Protein AF-A0A838P9Y1-F1 (afdb_monomer_lite)

Structure (mmCIF, N/CA/C/O backbone):
data_AF-A0A838P9Y1-F1
#
_entry.id   AF-A0A838P9Y1-F1
#
loop_
_atom_site.group_PDB
_atom_site.id
_atom_site.type_symbol
_atom_site.label_atom_id
_atom_site.label_alt_id
_atom_site.label_comp_id
_atom_site.label_asym_id
_atom_site.label_entity_id
_atom_site.label_seq_id
_atom_site.pdbx_PDB_ins_code
_atom_site.Cartn_x
_atom_site.Cartn_y
_atom_site.Cartn_z
_atom_site.occupancy
_atom_site.B_iso_or_equiv
_atom_site.auth_seq_id
_atom_site.auth_comp_id
_atom_site.auth_asym_id
_atom_site.auth_atom_id
_atom_site.pdbx_PDB_model_num
ATOM 1 N N . MET A 1 1 ? 2.056 11.122 -25.180 1.00 38.72 1 MET A N 1
ATOM 2 C CA . MET A 1 1 ? 2.405 10.322 -23.987 1.00 38.72 1 MET A CA 1
ATOM 3 C C . MET A 1 1 ? 2.615 8.886 -24.440 1.00 38.72 1 MET A C 1
ATOM 5 O O . MET A 1 1 ? 1.727 8.361 -25.098 1.00 38.72 1 MET A O 1
ATOM 9 N N . LYS A 1 2 ? 3.783 8.276 -24.198 1.00 43.09 2 LYS A N 1
ATOM 10 C CA . LYS A 1 2 ? 3.970 6.844 -24.484 1.00 43.09 2 LYS A CA 1
ATOM 11 C C . LYS A 1 2 ? 3.133 6.066 -23.470 1.00 43.09 2 LYS A C 1
ATOM 13 O O . LYS A 1 2 ? 3.370 6.185 -22.274 1.00 43.09 2 LYS A O 1
ATOM 18 N N . GLN A 1 3 ? 2.124 5.351 -23.952 1.00 55.66 3 GLN A N 1
ATOM 19 C CA . GLN A 1 3 ? 1.289 4.477 -23.137 1.00 55.66 3 GLN A CA 1
ATOM 20 C C . GLN A 1 3 ? 2.201 3.427 -22.485 1.00 55.66 3 GLN A C 1
ATOM 22 O O . GLN A 1 3 ? 3.048 2.848 -23.168 1.00 55.66 3 GLN A O 1
ATOM 27 N N . GLY A 1 4 ? 2.092 3.251 -21.165 1.00 62.94 4 GLY A N 1
ATOM 28 C CA . GLY A 1 4 ? 2.848 2.223 -20.451 1.00 62.94 4 GLY A CA 1
ATOM 29 C C . GLY A 1 4 ? 2.547 0.850 -21.047 1.00 62.94 4 GLY A C 1
ATOM 30 O O . GLY A 1 4 ? 1.400 0.566 -21.395 1.00 62.94 4 GLY A O 1
ATOM 31 N N . ASP A 1 5 ? 3.577 0.023 -21.208 1.00 77.56 5 ASP A N 1
ATOM 32 C CA . ASP A 1 5 ? 3.426 -1.291 -21.821 1.00 77.56 5 ASP A CA 1
ATOM 33 C C . ASP A 1 5 ? 2.631 -2.214 -20.889 1.00 77.56 5 ASP A C 1
ATOM 35 O O . ASP A 1 5 ? 3.132 -2.678 -19.864 1.00 77.56 5 ASP A O 1
ATOM 39 N N . ARG A 1 6 ? 1.365 -2.460 -21.232 1.00 83.12 6 ARG A N 1
ATOM 40 C CA . ARG A 1 6 ? 0.476 -3.337 -20.462 1.00 83.12 6 ARG A CA 1
ATOM 41 C C . ARG A 1 6 ? 1.026 -4.762 -20.382 1.00 83.12 6 ARG A C 1
ATOM 43 O O . ARG A 1 6 ? 0.868 -5.409 -19.351 1.00 83.12 6 ARG A O 1
ATOM 50 N N . LEU A 1 7 ? 1.757 -5.197 -21.412 1.00 87.94 7 LEU A N 1
ATOM 51 C CA . LEU A 1 7 ? 2.397 -6.509 -21.437 1.00 87.94 7 LEU A CA 1
ATOM 52 C C . LEU A 1 7 ? 3.429 -6.649 -20.317 1.00 87.94 7 LEU A C 1
ATOM 54 O O . LEU A 1 7 ? 3.532 -7.716 -19.722 1.00 87.94 7 LEU A O 1
ATOM 58 N N . PHE A 1 8 ? 4.156 -5.579 -19.981 1.00 88.69 8 PHE A N 1
ATOM 59 C CA . PHE A 1 8 ? 5.120 -5.603 -18.881 1.00 88.69 8 PHE A CA 1
ATOM 60 C C . PHE A 1 8 ? 4.435 -5.838 -17.529 1.00 88.69 8 PHE A C 1
ATOM 62 O O . PHE A 1 8 ? 4.928 -6.624 -16.718 1.00 88.69 8 PHE A O 1
ATOM 69 N N . VAL A 1 9 ? 3.299 -5.178 -17.281 1.00 90.94 9 VAL A N 1
ATOM 70 C CA . VAL A 1 9 ? 2.537 -5.339 -16.031 1.00 90.94 9 VAL A CA 1
ATOM 71 C C . VAL A 1 9 ? 2.006 -6.763 -15.917 1.00 90.94 9 VAL A C 1
ATOM 73 O O . VAL A 1 9 ? 2.200 -7.400 -14.883 1.00 90.94 9 VAL A O 1
ATOM 76 N N . ASP A 1 10 ? 1.408 -7.285 -16.986 1.00 92.50 10 ASP A N 1
ATOM 77 C CA . ASP A 1 10 ? 0.846 -8.637 -16.997 1.00 92.50 10 ASP A CA 1
ATOM 78 C C . ASP A 1 10 ? 1.947 -9.698 -16.814 1.00 92.50 10 ASP A C 1
ATOM 80 O O . ASP A 1 10 ? 1.847 -10.555 -15.938 1.00 92.50 10 ASP A O 1
ATOM 84 N N . GLN A 1 11 ? 3.077 -9.569 -17.521 1.00 92.38 11 GLN A N 1
ATOM 85 C CA . GLN A 1 11 ? 4.238 -10.451 -17.337 1.00 92.38 11 GLN A CA 1
ATOM 86 C C . GLN A 1 11 ? 4.814 -10.388 -15.917 1.00 92.38 11 GLN A C 1
ATOM 88 O O . GLN A 1 11 ? 5.255 -11.403 -15.374 1.00 92.38 11 GLN A O 1
ATOM 93 N N . THR A 1 12 ? 4.834 -9.200 -15.308 1.00 92.75 12 THR A N 1
ATOM 94 C CA . THR A 1 12 ? 5.297 -9.015 -13.927 1.00 92.75 12 THR A CA 1
ATOM 95 C C . THR A 1 12 ? 4.354 -9.703 -12.946 1.00 92.75 12 THR A C 1
ATOM 97 O O . THR A 1 12 ? 4.819 -10.392 -12.035 1.00 92.75 12 THR A O 1
ATOM 100 N N . ARG A 1 13 ? 3.038 -9.563 -13.151 1.00 93.50 13 ARG A N 1
ATOM 101 C CA . ARG A 1 13 ? 2.013 -10.235 -12.345 1.00 93.50 13 ARG A CA 1
ATOM 102 C C . ARG A 1 13 ? 2.141 -11.749 -12.422 1.00 93.50 13 ARG A C 1
ATOM 104 O O . ARG A 1 13 ? 2.127 -12.407 -11.384 1.00 93.50 13 ARG A O 1
ATOM 111 N N . ASP A 1 14 ? 2.343 -12.288 -13.619 1.00 94.94 14 ASP A N 1
ATOM 112 C CA . ASP A 1 14 ? 2.527 -13.724 -13.820 1.00 94.94 14 ASP A CA 1
ATOM 113 C C . ASP A 1 14 ? 3.810 -14.227 -13.152 1.00 94.94 14 ASP A C 1
ATOM 115 O O . ASP A 1 14 ? 3.785 -15.207 -12.403 1.00 94.94 14 ASP A O 1
ATOM 119 N N . ARG A 1 15 ? 4.929 -13.518 -13.355 1.00 93.44 15 ARG A N 1
ATOM 120 C CA . ARG A 1 15 ? 6.234 -13.860 -12.768 1.00 93.44 15 ARG A CA 1
ATOM 121 C C . ARG A 1 15 ? 6.198 -13.879 -11.241 1.00 93.44 15 ARG A C 1
ATOM 123 O O . ARG A 1 15 ? 6.821 -14.744 -10.631 1.00 93.44 15 ARG A O 1
ATOM 130 N N . HIS A 1 16 ? 5.488 -12.935 -10.628 1.00 94.19 16 HIS A N 1
ATOM 131 C CA . HIS A 1 16 ? 5.485 -12.729 -9.177 1.00 94.19 16 HIS A CA 1
ATOM 132 C C . HIS A 1 16 ? 4.164 -13.107 -8.507 1.00 94.19 16 HIS A C 1
ATOM 134 O O . HIS A 1 16 ? 3.902 -12.682 -7.383 1.00 94.19 16 HIS A O 1
ATOM 140 N N . ARG A 1 17 ? 3.335 -13.938 -9.147 1.00 94.19 17 ARG A N 1
ATOM 141 C CA . ARG A 1 17 ? 1.992 -14.299 -8.661 1.00 94.19 17 ARG A CA 1
ATOM 142 C C . ARG A 1 17 ? 1.968 -14.761 -7.199 1.00 94.19 17 ARG A C 1
ATOM 144 O O . ARG A 1 17 ? 1.086 -14.364 -6.439 1.00 94.19 17 ARG A O 1
ATOM 151 N N . GLY A 1 18 ? 2.950 -15.569 -6.790 1.00 95.19 18 GLY A N 1
ATOM 152 C CA . GLY A 1 18 ? 3.080 -16.031 -5.403 1.00 95.19 18 GLY A CA 1
ATOM 153 C C . GLY A 1 18 ? 3.380 -14.895 -4.420 1.00 95.19 18 GLY A C 1
ATOM 154 O O . GLY A 1 18 ? 2.748 -14.799 -3.369 1.00 95.19 18 GLY A O 1
ATOM 155 N N . VAL A 1 19 ? 4.289 -13.990 -4.793 1.00 94.94 19 VAL A N 1
ATOM 156 C CA . VAL A 1 19 ? 4.644 -12.811 -3.988 1.00 94.94 19 VAL A CA 1
ATOM 157 C C . VAL A 1 19 ? 3.454 -11.859 -3.884 1.00 94.94 19 VAL A C 1
ATOM 159 O O . VAL A 1 19 ? 3.133 -11.418 -2.785 1.00 94.94 19 VAL A O 1
ATOM 162 N N . ILE A 1 20 ? 2.745 -11.614 -4.989 1.00 95.62 20 ILE A N 1
ATOM 163 C CA . ILE A 1 20 ? 1.524 -10.795 -5.014 1.00 95.62 20 ILE A CA 1
ATOM 164 C C . ILE A 1 20 ? 0.482 -11.359 -4.053 1.00 95.62 20 ILE A C 1
ATOM 166 O O . ILE A 1 20 ? -0.068 -10.617 -3.244 1.00 95.62 20 ILE A O 1
ATOM 170 N N . SER A 1 21 ? 0.239 -12.671 -4.092 1.00 94.31 21 SER A N 1
ATOM 171 C CA . SER A 1 21 ? -0.707 -13.313 -3.175 1.00 94.31 21 SER A CA 1
ATOM 172 C C . SER A 1 21 ? -0.316 -13.103 -1.710 1.00 94.31 21 SER A C 1
ATOM 174 O O . SER A 1 21 ? -1.172 -12.782 -0.887 1.00 94.31 21 SER A O 1
ATOM 176 N N . SER A 1 22 ? 0.971 -13.258 -1.383 1.00 95.00 22 SER A N 1
ATOM 177 C CA . SER A 1 22 ? 1.478 -13.063 -0.021 1.00 95.00 22 SER A CA 1
ATOM 178 C C . SER A 1 22 ? 1.348 -11.609 0.436 1.00 95.00 22 SER A C 1
ATOM 180 O O . SER A 1 22 ? 0.865 -11.353 1.537 1.00 95.00 22 SER A O 1
ATOM 182 N N . ILE A 1 23 ? 1.748 -10.654 -0.407 1.00 94.56 23 ILE A N 1
ATOM 183 C CA . ILE A 1 23 ? 1.697 -9.224 -0.088 1.00 94.56 23 ILE A CA 1
ATOM 184 C C . ILE A 1 23 ? 0.246 -8.767 0.085 1.00 94.56 23 ILE A C 1
ATOM 186 O O . ILE A 1 23 ? -0.061 -8.111 1.076 1.00 94.56 23 ILE A O 1
ATOM 190 N N . ARG A 1 24 ? -0.668 -9.158 -0.815 1.00 93.81 24 ARG A N 1
ATOM 191 C CA . ARG A 1 24 ? -2.101 -8.835 -0.689 1.00 93.81 24 ARG A CA 1
ATOM 192 C C . ARG A 1 24 ? -2.669 -9.330 0.635 1.00 93.81 24 ARG A C 1
ATOM 194 O O . ARG A 1 24 ? -3.353 -8.570 1.312 1.00 93.81 24 ARG A O 1
ATOM 201 N N . HIS A 1 25 ? -2.351 -10.564 1.024 1.00 91.81 25 HIS A N 1
ATOM 202 C CA . HIS A 1 25 ? -2.794 -11.116 2.301 1.00 91.81 25 HIS A CA 1
ATOM 203 C C . HIS A 1 25 ? -2.249 -10.316 3.493 1.00 91.81 25 HIS A C 1
ATOM 205 O O . HIS A 1 25 ? -3.015 -9.903 4.358 1.00 91.81 25 HIS A O 1
ATOM 211 N N . GLN A 1 26 ? -0.943 -10.032 3.516 1.00 91.75 26 GLN A N 1
ATOM 212 C CA . GLN A 1 26 ? -0.318 -9.247 4.588 1.00 91.75 26 GLN A CA 1
ATOM 213 C C . GLN A 1 26 ? -0.915 -7.842 4.708 1.00 91.75 26 GLN A C 1
ATOM 215 O O . GLN A 1 26 ? -1.175 -7.369 5.810 1.00 91.75 26 GLN A O 1
ATOM 220 N N . PHE A 1 27 ? -1.172 -7.186 3.580 1.00 90.12 27 PHE A N 1
ATOM 221 C CA . PHE A 1 27 ? -1.770 -5.857 3.548 1.00 90.12 27 PHE A CA 1
ATOM 222 C C . PHE A 1 27 ? -3.239 -5.869 3.982 1.00 90.12 27 PHE A C 1
ATOM 224 O O . PHE A 1 27 ? -3.672 -4.972 4.700 1.00 90.12 27 PHE A O 1
ATOM 231 N N . GLN A 1 28 ? -3.998 -6.910 3.641 1.00 86.88 28 GLN A N 1
ATOM 232 C CA . GLN A 1 28 ? -5.368 -7.076 4.131 1.00 8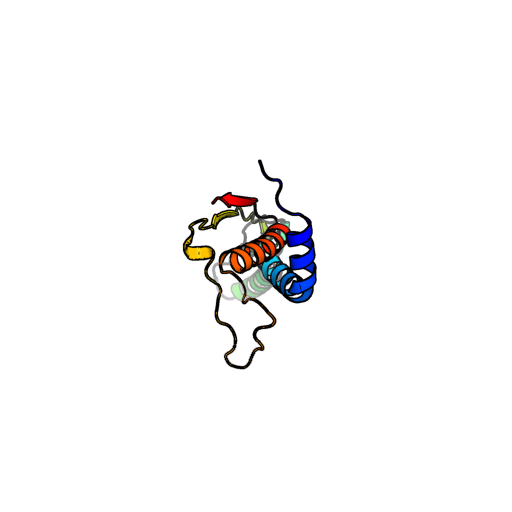6.88 28 GLN A CA 1
ATOM 233 C C . GLN A 1 28 ? -5.440 -7.193 5.657 1.00 86.88 28 GLN A C 1
ATOM 235 O O . GLN A 1 28 ? -6.395 -6.694 6.241 1.00 86.88 28 GLN A O 1
ATOM 240 N N . LEU A 1 29 ? -4.425 -7.765 6.314 1.00 85.75 29 LEU A N 1
ATOM 241 C CA . LEU A 1 29 ? -4.348 -7.792 7.782 1.00 85.75 29 LEU A CA 1
ATOM 242 C C . LEU A 1 29 ? -4.142 -6.397 8.400 1.00 85.75 29 LEU A C 1
ATOM 244 O O . LEU A 1 29 ? -4.450 -6.197 9.571 1.00 85.75 29 LEU A O 1
ATOM 248 N N . LEU A 1 30 ? -3.637 -5.425 7.630 1.00 81.19 30 LEU A N 1
ATOM 249 C CA . LEU A 1 30 ? -3.521 -4.025 8.057 1.00 81.19 30 LEU A CA 1
ATOM 250 C C . LEU A 1 30 ? -4.833 -3.250 7.900 1.00 81.19 30 LEU A C 1
ATOM 252 O O . LEU A 1 30 ? -4.945 -2.136 8.420 1.00 81.19 30 LEU A O 1
ATOM 256 N N . LYS A 1 31 ? -5.814 -3.801 7.175 1.00 74.50 31 LYS A N 1
ATOM 257 C CA . LYS A 1 31 ? -7.132 -3.189 7.044 1.00 74.50 31 LYS A CA 1
ATOM 258 C C . LYS A 1 31 ? -7.841 -3.322 8.399 1.00 74.50 31 LYS A C 1
ATOM 260 O O . LYS A 1 31 ? -8.092 -4.445 8.829 1.00 74.50 31 LYS A O 1
ATOM 265 N N . PRO A 1 32 ? -8.136 -2.214 9.103 1.00 65.56 32 PRO A N 1
ATOM 266 C CA . PRO A 1 32 ? -8.841 -2.303 10.374 1.00 65.56 32 PRO A CA 1
ATOM 267 C C . PRO A 1 32 ? -10.240 -2.880 10.158 1.00 65.56 32 PRO A C 1
ATOM 269 O O . PRO A 1 32 ? -10.869 -2.622 9.127 1.00 65.56 32 PRO A O 1
ATOM 272 N N . ASP A 1 33 ? -10.737 -3.612 11.155 1.00 63.00 33 ASP A N 1
ATOM 273 C CA . ASP A 1 33 ? -12.148 -3.977 11.206 1.00 63.00 33 ASP A CA 1
ATOM 274 C C . ASP A 1 33 ? -12.998 -2.706 11.140 1.00 63.00 33 ASP A C 1
ATOM 276 O O . ASP A 1 33 ? -12.764 -1.741 11.876 1.00 63.00 33 ASP A O 1
ATOM 280 N N . GLU A 1 34 ? -14.015 -2.710 10.274 1.00 63.28 34 GLU A N 1
ATOM 281 C CA . GLU A 1 34 ? -14.908 -1.559 10.104 1.00 63.28 34 GLU A CA 1
ATOM 282 C C . GLU A 1 34 ? -15.628 -1.174 11.403 1.00 63.28 34 GLU A C 1
ATOM 284 O O . GLU A 1 34 ? -16.139 -0.060 11.503 1.00 63.28 34 GLU A O 1
ATOM 289 N N . LEU A 1 35 ? -15.670 -2.076 12.389 1.00 67.62 35 LEU A N 1
ATOM 290 C CA . LEU A 1 35 ? -16.295 -1.897 13.693 1.00 67.62 35 LEU A CA 1
ATOM 291 C C . LEU A 1 35 ? -15.342 -2.396 14.785 1.00 67.62 35 LEU A C 1
ATOM 293 O O . LEU A 1 35 ? -15.259 -3.589 15.061 1.00 67.62 35 LEU A O 1
ATOM 297 N N . THR A 1 36 ? -14.642 -1.479 15.447 1.00 74.81 36 THR A N 1
ATOM 298 C CA . THR A 1 36 ? -13.908 -1.806 16.673 1.00 74.81 36 THR A CA 1
ATOM 299 C C . THR A 1 36 ? -14.887 -1.812 17.843 1.00 74.81 36 THR A C 1
ATOM 301 O O . THR A 1 36 ? -15.597 -0.829 18.060 1.00 74.81 36 THR A O 1
ATOM 304 N N . ARG A 1 37 ? -14.935 -2.905 18.609 1.00 82.06 37 ARG A N 1
ATOM 305 C CA . ARG A 1 37 ? -15.691 -2.955 19.866 1.00 82.06 37 ARG A CA 1
ATOM 306 C C . ARG A 1 37 ? -14.876 -2.273 20.960 1.00 82.06 37 ARG A C 1
ATOM 308 O O . ARG A 1 37 ? -13.735 -2.656 21.200 1.00 82.06 37 ARG A O 1
ATOM 315 N N . VAL A 1 38 ? -15.456 -1.270 21.604 1.00 84.94 38 VAL A N 1
ATOM 316 C CA . VAL A 1 38 ? -14.886 -0.608 22.779 1.00 84.94 38 VAL A CA 1
ATOM 317 C C . VAL A 1 38 ? -15.733 -0.986 23.984 1.00 84.94 38 VAL A C 1
ATOM 319 O O . VAL A 1 38 ? -16.951 -0.824 23.957 1.00 84.94 38 VAL A O 1
ATOM 322 N N . ALA A 1 39 ? -15.070 -1.555 24.988 1.00 85.12 39 ALA A N 1
ATOM 323 C CA . ALA A 1 39 ? -15.651 -2.060 26.227 1.00 85.12 39 ALA A CA 1
ATOM 324 C C . ALA A 1 39 ? -15.623 -1.004 27.340 1.00 85.12 39 ALA A C 1
ATOM 326 O O . ALA A 1 39 ? -14.890 -0.020 27.239 1.00 85.12 39 ALA A O 1
ATOM 327 N N . ASN A 1 40 ? -16.348 -1.258 28.432 1.00 83.12 40 ASN A N 1
ATOM 328 C CA . ASN A 1 40 ? -16.439 -0.364 29.590 1.00 83.12 40 ASN A CA 1
ATOM 329 C C . ASN A 1 40 ? -16.956 1.041 29.242 1.00 83.12 40 ASN A C 1
ATOM 331 O O . ASN A 1 40 ? -16.425 2.049 29.718 1.00 83.12 40 ASN A O 1
ATOM 335 N N . GLU A 1 41 ? -18.023 1.115 28.456 1.00 88.00 41 GLU A N 1
ATOM 336 C CA . GLU A 1 41 ? -18.735 2.360 28.184 1.00 88.00 41 GLU A CA 1
ATOM 337 C C . GLU A 1 41 ? -19.965 2.503 29.096 1.00 88.00 41 GLU A C 1
ATOM 339 O O . GLU A 1 41 ? -20.586 1.519 29.503 1.00 88.00 41 GLU A O 1
ATOM 344 N N . LEU A 1 42 ? -20.318 3.746 29.446 1.00 84.44 42 LEU A N 1
ATOM 345 C CA . LEU A 1 42 ? -21.516 4.062 30.252 1.00 84.44 42 LEU A CA 1
ATOM 346 C C . LEU A 1 42 ? -22.827 3.824 29.494 1.00 84.44 42 LEU A C 1
ATOM 348 O O . LEU A 1 42 ? -23.887 3.686 30.092 1.00 84.44 42 LEU A O 1
ATOM 352 N N . ASP A 1 43 ? -22.742 3.815 28.175 1.00 83.31 43 ASP A N 1
ATOM 353 C CA . ASP A 1 43 ? -23.848 3.686 27.244 1.00 83.31 43 ASP A CA 1
ATOM 354 C C . ASP A 1 43 ? -23.331 2.899 26.037 1.00 83.31 43 ASP A C 1
ATOM 356 O O . ASP A 1 43 ? -22.140 2.947 25.729 1.00 83.31 43 ASP A O 1
ATOM 360 N N . GLY A 1 44 ? -24.187 2.161 25.346 1.00 86.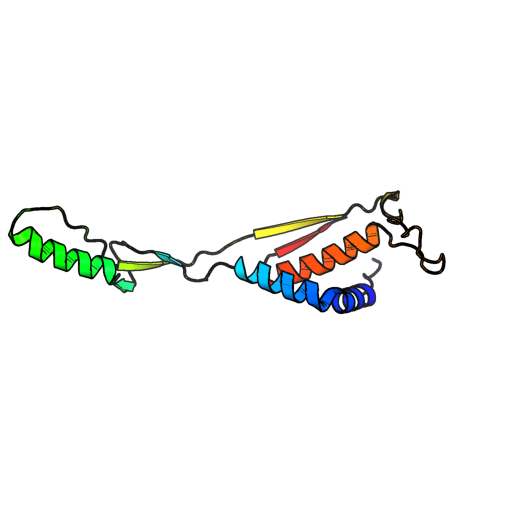50 44 GLY A N 1
ATOM 361 C CA . GLY A 1 44 ? -23.789 1.365 24.195 1.00 86.50 44 GLY A CA 1
ATOM 362 C C . GLY A 1 44 ? -24.882 0.429 23.711 1.00 86.50 44 GLY A C 1
ATOM 363 O O . GLY A 1 44 ? -25.922 0.263 24.339 1.00 86.50 44 GLY A O 1
ATOM 364 N N . GLU A 1 45 ? -24.646 -0.160 22.544 1.00 86.19 45 GLU A N 1
ATOM 365 C CA . GLU A 1 45 ? -25.636 -0.986 21.844 1.00 86.19 45 GLU A CA 1
ATOM 366 C C . GLU A 1 45 ? -25.747 -2.396 22.438 1.00 86.19 45 GLU A C 1
ATOM 368 O O . GLU A 1 45 ? -26.789 -3.038 22.329 1.00 86.19 45 GLU A O 1
ATOM 373 N N . GLU A 1 46 ? -24.660 -2.894 23.032 1.00 88.31 46 GLU A N 1
ATOM 374 C CA . GLU A 1 46 ? -24.562 -4.228 23.626 1.00 88.31 46 GLU A CA 1
ATOM 375 C C . GLU A 1 46 ? -24.030 -4.130 25.059 1.00 88.31 46 GLU A C 1
ATOM 377 O O . GLU A 1 46 ? -23.291 -3.208 25.394 1.00 88.31 46 GLU A O 1
ATOM 382 N N . TYR A 1 47 ? -24.375 -5.103 25.901 1.00 87.25 47 TYR A N 1
ATOM 383 C CA . TYR A 1 47 ? -23.807 -5.239 27.242 1.00 87.25 47 TYR A CA 1
ATOM 384 C C . TYR A 1 47 ? -22.463 -5.965 27.194 1.00 87.25 47 TYR A C 1
ATOM 386 O O . TYR A 1 47 ? -22.366 -7.041 26.601 1.00 87.25 47 TYR A O 1
ATOM 394 N N . ASP A 1 48 ? -21.451 -5.424 27.871 1.00 89.00 48 ASP A N 1
ATOM 395 C CA . ASP A 1 48 ? -20.225 -6.159 28.172 1.00 89.00 48 ASP A CA 1
ATOM 396 C C . ASP A 1 48 ? -20.523 -7.178 29.276 1.00 89.00 48 ASP A C 1
ATOM 398 O O . ASP A 1 48 ? -20.676 -6.830 30.447 1.00 89.00 48 ASP A O 1
ATOM 402 N N . LEU A 1 49 ? -20.623 -8.453 28.902 1.00 87.94 49 LEU A N 1
ATOM 403 C CA . LEU A 1 49 ? -20.932 -9.525 29.845 1.00 87.94 49 LEU A CA 1
ATOM 404 C C . LEU A 1 49 ? -19.915 -9.615 30.986 1.00 87.94 49 LEU A C 1
ATOM 406 O O . LEU A 1 49 ? -20.321 -9.933 32.099 1.00 87.94 49 LEU A O 1
ATOM 410 N N . ASN A 1 50 ? -18.634 -9.314 30.747 1.00 87.88 50 ASN A N 1
ATOM 411 C CA . ASN A 1 50 ? -17.631 -9.344 31.811 1.00 87.88 50 ASN A CA 1
ATOM 412 C C . ASN A 1 50 ? -17.906 -8.227 32.821 1.00 87.88 50 ASN A C 1
ATOM 414 O O . ASN A 1 50 ? -18.044 -8.501 34.009 1.00 87.88 50 ASN A O 1
ATOM 418 N N . ALA A 1 51 ? -18.113 -6.996 32.337 1.00 86.81 51 ALA A N 1
ATOM 419 C CA . ALA A 1 51 ? -18.431 -5.858 33.199 1.00 86.81 51 ALA A CA 1
ATOM 420 C C . ALA A 1 51 ? -19.753 -6.060 33.964 1.00 86.81 51 ALA A C 1
ATOM 422 O O . ALA A 1 51 ? -19.861 -5.699 35.134 1.00 86.81 51 ALA A O 1
ATOM 423 N N . VAL A 1 52 ? -20.762 -6.674 33.332 1.00 88.25 52 VAL A N 1
ATOM 424 C CA . VAL A 1 52 ? -22.038 -7.012 33.986 1.00 88.25 52 VAL A CA 1
ATOM 425 C C . VAL A 1 52 ? -21.855 -8.078 35.065 1.00 88.25 52 VAL A C 1
ATOM 427 O O . VAL A 1 52 ? -22.440 -7.958 36.143 1.00 88.25 52 VAL A O 1
ATOM 430 N N . VAL A 1 53 ? -21.074 -9.126 34.795 1.00 88.38 53 VAL A N 1
ATOM 431 C CA . VAL A 1 53 ? -20.781 -10.174 35.781 1.00 88.38 53 VAL A CA 1
ATOM 432 C C . VAL A 1 53 ? -20.059 -9.574 36.983 1.00 88.38 53 VAL A C 1
ATOM 434 O O . VAL A 1 53 ? -20.518 -9.781 38.108 1.00 88.38 53 VAL A O 1
ATOM 437 N N . ASP A 1 54 ? -19.015 -8.780 36.747 1.00 86.25 54 ASP A N 1
ATOM 438 C CA . ASP A 1 54 ? -18.256 -8.098 37.798 1.00 86.25 54 ASP A CA 1
ATOM 439 C C . ASP A 1 54 ? -19.169 -7.185 38.624 1.00 86.25 54 ASP A C 1
ATOM 441 O O . ASP A 1 54 ? -19.208 -7.290 39.848 1.00 86.25 54 ASP A O 1
ATOM 445 N N . PHE A 1 55 ? -20.030 -6.400 37.971 1.00 85.75 55 PHE A N 1
ATOM 446 C CA . PHE A 1 55 ? -21.019 -5.563 38.651 1.00 85.75 55 PHE A CA 1
ATOM 447 C C . PHE A 1 55 ? -21.981 -6.362 39.543 1.00 85.75 55 PHE A C 1
ATOM 449 O O . PHE A 1 55 ? -22.325 -5.930 40.645 1.00 85.75 55 PHE A O 1
ATOM 456 N N . VAL A 1 56 ? -22.448 -7.535 39.105 1.00 86.25 56 VAL A N 1
ATOM 457 C CA . VAL A 1 56 ? -23.352 -8.378 39.909 1.00 86.25 56 VAL A CA 1
ATOM 458 C C . VAL A 1 56 ? -22.618 -9.033 41.081 1.00 86.25 56 VAL A C 1
ATOM 460 O O . VAL A 1 56 ? -23.194 -9.142 42.172 1.00 86.25 56 VAL A O 1
ATOM 463 N N . LEU A 1 57 ? -21.373 -9.470 40.874 1.00 84.69 57 LEU A N 1
ATOM 464 C CA . LEU A 1 57 ? -20.517 -10.033 41.919 1.00 84.69 57 LEU A CA 1
ATOM 465 C C . LEU A 1 57 ? -20.214 -8.984 42.987 1.00 84.69 57 LEU A C 1
ATOM 467 O O . LEU A 1 57 ? -20.486 -9.221 44.168 1.00 84.69 57 LEU A O 1
ATOM 471 N N . ASP A 1 58 ? -19.772 -7.802 42.572 1.00 81.62 58 ASP A N 1
ATOM 472 C CA . ASP A 1 58 ? -19.450 -6.703 43.468 1.00 81.62 58 ASP A CA 1
ATOM 473 C C . ASP A 1 58 ? -20.693 -6.167 44.170 1.00 81.62 58 ASP A C 1
ATOM 475 O O . ASP A 1 58 ? -20.657 -5.921 45.368 1.00 81.62 58 ASP A O 1
ATOM 479 N N . ARG A 1 59 ? -21.850 -6.082 43.503 1.00 79.56 59 ARG A N 1
ATOM 480 C CA . ARG A 1 59 ? -23.112 -5.707 44.163 1.00 79.56 59 ARG A CA 1
ATOM 481 C C . ARG A 1 59 ? -23.557 -6.730 45.211 1.00 79.56 59 ARG A C 1
ATOM 483 O O . ARG A 1 59 ? -24.170 -6.355 46.215 1.00 79.56 59 ARG A O 1
ATOM 490 N N . ARG A 1 60 ? -23.274 -8.021 45.006 1.00 78.81 60 ARG A N 1
ATOM 491 C CA . ARG A 1 60 ? -23.501 -9.062 46.023 1.00 78.81 60 ARG A CA 1
ATOM 492 C C . ARG A 1 60 ? -22.511 -8.946 47.177 1.00 78.81 60 ARG A C 1
ATOM 494 O O . ARG A 1 60 ? -22.939 -9.073 48.321 1.00 78.81 60 ARG A O 1
ATOM 501 N N . ALA A 1 61 ? -21.238 -8.685 46.894 1.00 74.75 61 ALA A N 1
ATOM 502 C CA . ALA A 1 61 ? -20.197 -8.515 47.904 1.00 74.75 61 ALA A CA 1
ATOM 503 C C . ALA A 1 61 ? -20.369 -7.211 48.708 1.00 74.75 61 ALA A C 1
ATOM 505 O O . ALA A 1 61 ? -20.217 -7.204 49.926 1.00 74.75 61 ALA A O 1
ATOM 506 N N . ALA A 1 62 ? -20.791 -6.123 48.062 1.00 64.56 62 ALA A N 1
ATOM 507 C CA . ALA A 1 62 ? -20.987 -4.801 48.652 1.00 64.56 62 ALA A CA 1
ATOM 508 C C . ALA A 1 62 ? -22.177 -4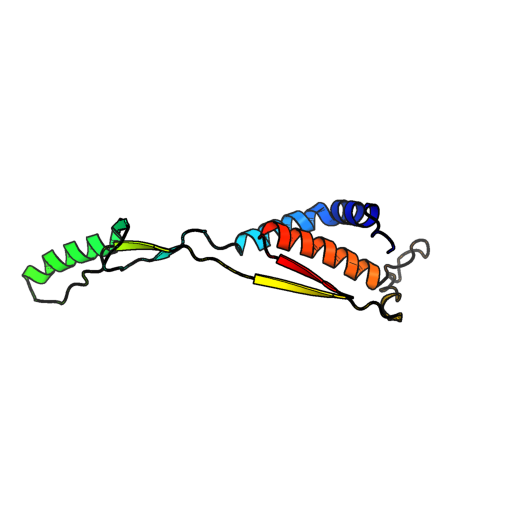.726 49.620 1.00 64.56 62 ALA A C 1
ATOM 510 O O . ALA A 1 62 ? -22.240 -3.801 50.429 1.00 64.56 62 ALA A O 1
ATOM 511 N N . LYS A 1 63 ? -23.066 -5.735 49.646 1.00 55.81 63 LYS A N 1
ATOM 512 C CA . LYS A 1 63 ? -23.976 -5.943 50.791 1.00 55.81 63 LYS A CA 1
ATOM 513 C C . LYS A 1 63 ? -23.225 -6.140 52.124 1.00 55.81 63 LYS A C 1
ATOM 515 O O . LYS A 1 63 ? -23.865 -6.068 53.167 1.00 55.81 63 LYS A O 1
ATOM 520 N N . VAL A 1 64 ? -21.907 -6.370 52.095 1.00 54.97 64 VAL A N 1
ATOM 521 C CA . VAL A 1 64 ? -21.029 -6.569 53.262 1.00 54.97 64 VAL A CA 1
ATOM 522 C C . VAL A 1 64 ? -20.040 -5.401 53.477 1.00 54.97 64 VAL A C 1
ATOM 524 O O . VAL A 1 64 ? -19.509 -5.253 54.572 1.00 54.97 64 VAL A O 1
ATOM 527 N N . GLY A 1 65 ? -19.831 -4.508 52.502 1.00 50.53 65 GLY A N 1
ATOM 528 C CA . GLY A 1 65 ? -18.932 -3.353 52.649 1.00 50.53 65 GLY A CA 1
ATOM 529 C C . GLY A 1 65 ? -18.938 -2.442 51.420 1.00 50.53 65 GLY A C 1
ATOM 530 O O . GLY A 1 65 ? -18.696 -2.898 50.307 1.00 50.53 65 GLY A O 1
ATOM 531 N N . GLY A 1 66 ? -19.256 -1.160 51.612 1.00 51.75 66 GLY A N 1
ATOM 532 C CA . GLY A 1 66 ? -19.513 -0.198 50.535 1.00 51.75 66 GLY A CA 1
ATOM 533 C C . GLY A 1 66 ? -18.284 0.148 49.689 1.00 51.75 66 GLY A C 1
ATOM 534 O O . GLY A 1 66 ? -17.467 0.974 50.088 1.00 51.75 66 GLY A O 1
ATOM 535 N N . GLY A 1 67 ? -18.192 -0.443 48.496 1.00 57.81 67 GLY A N 1
ATOM 536 C CA . GLY A 1 67 ? -17.247 -0.068 47.439 1.00 57.81 67 GLY A CA 1
ATOM 537 C C . GLY A 1 67 ? -17.946 0.622 46.261 1.00 57.81 67 GLY A C 1
ATOM 538 O O . GLY A 1 67 ? -19.085 0.282 45.934 1.00 57.81 67 GLY A O 1
ATOM 539 N N . HIS A 1 68 ? -17.264 1.584 45.627 1.00 58.16 68 HIS A N 1
ATOM 540 C CA . HIS A 1 68 ? -17.738 2.259 44.412 1.00 58.16 68 HIS A CA 1
ATOM 541 C C . HIS A 1 68 ? -17.805 1.276 43.240 1.00 58.16 68 HIS A C 1
ATOM 543 O O . HIS A 1 68 ? -16.816 0.623 42.920 1.00 58.16 68 HIS A O 1
ATOM 549 N N . GLN A 1 69 ? -18.971 1.208 42.603 1.00 67.06 69 GLN A N 1
ATOM 550 C CA . GLN A 1 69 ? -19.256 0.329 41.474 1.00 67.06 69 GLN A CA 1
ATOM 551 C C . GLN A 1 69 ? -19.103 1.111 40.172 1.00 67.06 69 GLN A C 1
ATOM 553 O O . GLN A 1 69 ? -19.616 2.224 40.056 1.00 67.06 69 GLN A O 1
ATOM 558 N N . SER A 1 70 ? -18.410 0.542 39.189 1.00 71.62 70 SER A N 1
ATOM 559 C CA . SER A 1 70 ? -18.387 1.115 37.844 1.00 71.62 70 SER A CA 1
ATOM 560 C C . SER A 1 70 ? -19.700 0.787 37.133 1.00 71.62 70 SER A C 1
ATOM 562 O O . SER A 1 70 ? -20.041 -0.379 36.968 1.00 71.62 70 SER A O 1
ATOM 564 N N . GLU A 1 71 ? -20.429 1.804 36.675 1.00 80.31 71 GLU A N 1
ATOM 565 C CA . GLU A 1 71 ? -21.666 1.638 35.886 1.00 80.31 71 GLU A CA 1
ATOM 566 C C . GLU A 1 71 ? -21.395 1.471 34.379 1.00 80.31 71 GLU A C 1
ATOM 568 O O . GLU A 1 71 ? -22.298 1.524 33.546 1.00 80.31 71 GLU A O 1
ATOM 573 N N . ARG A 1 72 ? -20.130 1.273 34.006 1.00 86.56 72 ARG A N 1
ATOM 574 C CA . ARG A 1 72 ? -19.675 1.127 32.622 1.00 86.56 72 ARG A CA 1
ATOM 575 C C . ARG A 1 72 ? -19.909 -0.291 32.101 1.00 86.56 72 ARG A C 1
ATOM 577 O O . ARG A 1 72 ? -18.968 -1.059 31.940 1.00 86.56 72 ARG A O 1
ATOM 584 N N . LEU A 1 73 ? -21.173 -0.643 31.894 1.00 89.00 73 LEU A N 1
ATOM 585 C CA . LEU A 1 73 ? -21.603 -2.009 31.567 1.00 89.00 73 LEU A CA 1
ATOM 586 C C . LEU A 1 73 ? -21.783 -2.269 30.068 1.00 89.00 73 LEU A C 1
ATOM 588 O O . LEU A 1 73 ? -22.184 -3.367 29.683 1.00 89.00 73 LEU A O 1
ATOM 592 N N . TYR A 1 74 ? -21.545 -1.272 29.221 1.00 90.25 74 TYR A N 1
ATOM 593 C CA . TYR A 1 74 ? -21.883 -1.338 27.806 1.00 90.25 74 TYR A CA 1
ATOM 594 C C . TYR A 1 74 ? -20.645 -1.429 26.912 1.00 90.25 74 TYR A C 1
ATOM 596 O O . TYR A 1 74 ? -19.537 -1.031 27.278 1.00 90.25 74 TYR A O 1
ATOM 604 N N . MET A 1 75 ? -20.860 -1.940 25.702 1.00 91.31 75 MET A N 1
ATOM 605 C CA . MET A 1 75 ? -19.921 -1.904 24.590 1.00 91.31 75 MET A CA 1
ATOM 606 C C . MET A 1 75 ? -20.471 -1.020 23.469 1.00 91.31 75 MET A C 1
ATOM 608 O O . MET A 1 75 ? -21.640 -1.130 23.081 1.00 91.31 75 MET A O 1
ATOM 612 N N . LYS A 1 76 ? -19.605 -0.189 22.882 1.00 89.00 76 LYS A N 1
ATOM 613 C CA . LYS A 1 76 ? -19.894 0.552 21.645 1.00 89.00 76 LYS A C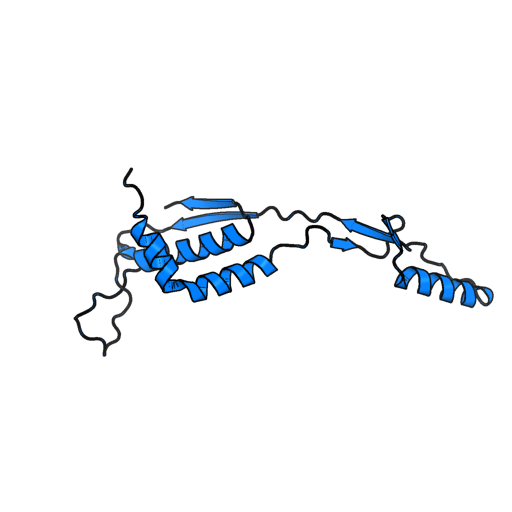A 1
ATOM 614 C C . LYS A 1 76 ? -19.136 -0.045 20.469 1.00 89.00 76 LYS A C 1
ATOM 616 O O . LYS A 1 76 ? -17.968 -0.416 20.584 1.00 89.00 76 LYS A O 1
ATOM 621 N N . ARG A 1 77 ? -19.786 -0.092 19.306 1.00 84.25 77 ARG A N 1
ATOM 622 C CA . ARG A 1 77 ? -19.121 -0.356 18.028 1.00 84.25 77 ARG A CA 1
ATOM 623 C C . ARG A 1 77 ? -18.699 0.971 17.412 1.00 84.25 77 ARG A C 1
ATOM 625 O O . ARG A 1 77 ? -19.529 1.744 16.947 1.00 84.25 77 ARG A O 1
ATOM 632 N N . LEU A 1 78 ? -17.403 1.246 17.405 1.00 78.44 78 LEU A N 1
ATOM 633 C CA . LEU A 1 78 ? -16.841 2.444 16.790 1.00 78.44 78 LEU A CA 1
ATOM 634 C C . LEU A 1 78 ? -16.332 2.120 15.391 1.00 78.44 78 LEU A C 1
ATOM 636 O O . LEU A 1 78 ? -15.496 1.233 15.204 1.00 78.44 78 LEU A O 1
ATOM 640 N N . ARG A 1 79 ? -16.810 2.876 14.398 1.00 72.88 79 ARG A N 1
ATOM 641 C CA . ARG A 1 79 ? -16.268 2.803 13.040 1.00 72.88 79 ARG A CA 1
ATOM 642 C C . ARG A 1 79 ? -14.919 3.499 13.002 1.00 72.88 79 ARG A C 1
ATOM 644 O O . ARG A 1 79 ? -14.853 4.726 12.985 1.00 72.88 79 ARG A O 1
ATOM 651 N N . ARG A 1 80 ? -13.833 2.727 12.998 1.00 70.75 80 ARG A N 1
ATOM 652 C CA . ARG A 1 80 ? -12.480 3.277 12.908 1.00 70.75 80 ARG A CA 1
ATOM 653 C C . ARG A 1 80 ? -12.066 3.335 11.442 1.00 70.75 80 ARG A C 1
ATOM 655 O O . ARG A 1 80 ? -11.630 2.347 10.862 1.00 70.75 80 ARG A O 1
ATOM 662 N N . ARG A 1 81 ? -12.237 4.502 10.823 1.00 68.62 81 ARG A N 1
ATOM 663 C CA . ARG A 1 81 ? -11.851 4.722 9.427 1.00 68.62 81 ARG A CA 1
ATOM 664 C C . ARG A 1 81 ? -10.360 5.053 9.356 1.00 68.62 81 ARG A C 1
ATOM 666 O O . ARG A 1 81 ? -9.914 6.029 9.951 1.00 68.62 81 ARG A O 1
ATOM 673 N N . ARG A 1 82 ? -9.590 4.226 8.648 1.00 74.00 82 ARG A N 1
ATOM 674 C CA . ARG A 1 82 ? -8.201 4.532 8.285 1.00 74.00 82 ARG A CA 1
ATOM 675 C C . ARG A 1 82 ? -8.210 5.328 6.983 1.00 74.00 82 ARG A C 1
ATOM 677 O O . ARG A 1 82 ? -8.799 4.880 6.007 1.00 74.00 82 ARG A O 1
ATOM 684 N N . GLU A 1 83 ? -7.556 6.484 6.981 1.00 78.56 83 GLU A N 1
ATOM 685 C CA . GLU A 1 83 ? -7.388 7.330 5.796 1.00 78.56 83 GLU A CA 1
ATOM 686 C C . GLU A 1 83 ? -5.894 7.490 5.522 1.00 78.56 83 GLU A C 1
ATOM 688 O O . GLU A 1 83 ? -5.197 8.216 6.228 1.00 78.56 83 GLU A O 1
ATOM 693 N N . VAL A 1 84 ? -5.383 6.748 4.539 1.00 84.06 84 VAL A N 1
ATOM 694 C CA . VAL A 1 84 ? -3.969 6.773 4.152 1.00 84.06 84 VAL A CA 1
ATOM 695 C C . VAL A 1 84 ? -3.858 6.996 2.651 1.00 84.06 84 VAL A C 1
ATOM 697 O O . VAL A 1 84 ? -4.619 6.432 1.865 1.00 84.06 84 VAL A O 1
ATOM 700 N N . ALA A 1 85 ? -2.894 7.831 2.271 1.00 90.38 85 ALA A N 1
ATOM 701 C CA . ALA A 1 85 ? -2.512 8.073 0.891 1.00 90.38 85 ALA A CA 1
ATOM 702 C C . ALA A 1 85 ? -1.008 7.834 0.724 1.00 90.38 85 ALA A C 1
ATOM 704 O O . ALA A 1 85 ? -0.216 8.187 1.600 1.00 90.38 85 ALA A O 1
ATOM 705 N N . VAL A 1 86 ? -0.618 7.242 -0.404 1.00 91.69 86 VAL A N 1
ATOM 706 C CA . VAL A 1 86 ? 0.776 6.889 -0.706 1.00 91.69 86 VAL A CA 1
ATOM 707 C C . VAL A 1 86 ? 1.240 7.607 -1.973 1.00 91.69 86 VAL A C 1
ATOM 709 O O . VAL A 1 86 ? 0.520 7.681 -2.964 1.00 91.69 86 VAL A O 1
ATOM 712 N N . SER A 1 87 ? 2.460 8.138 -1.971 1.00 95.19 87 SER A N 1
ATOM 713 C CA . SER A 1 87 ? 3.089 8.696 -3.172 1.00 95.19 87 SER A CA 1
ATOM 714 C C . SER A 1 87 ? 4.413 7.995 -3.431 1.00 95.19 87 SER A C 1
ATOM 716 O O . SER A 1 87 ? 5.295 7.999 -2.573 1.00 95.19 87 SER A O 1
ATOM 718 N N . PHE A 1 88 ? 4.539 7.377 -4.603 1.00 94.62 88 PHE A N 1
ATOM 719 C CA . PHE A 1 88 ? 5.787 6.799 -5.084 1.00 94.62 88 PHE A CA 1
ATOM 720 C C . PHE A 1 88 ? 6.528 7.828 -5.929 1.00 94.62 88 PHE A C 1
ATOM 722 O O . PHE A 1 88 ? 5.952 8.387 -6.860 1.00 94.62 88 PHE A O 1
ATOM 729 N N . LEU A 1 89 ? 7.806 8.048 -5.618 1.00 93.50 89 LEU A N 1
ATOM 730 C CA . LEU A 1 89 ? 8.720 8.844 -6.430 1.00 93.50 89 LEU A CA 1
ATOM 731 C C . LEU A 1 89 ? 9.783 7.914 -7.018 1.00 93.50 89 LEU A C 1
ATOM 733 O O . LEU A 1 89 ? 10.536 7.289 -6.273 1.00 93.50 89 LEU A O 1
ATOM 737 N N . LEU A 1 90 ? 9.808 7.799 -8.342 1.00 90.38 90 LEU A N 1
ATOM 738 C CA . LEU A 1 90 ? 10.745 6.966 -9.084 1.00 90.38 90 LEU A CA 1
ATOM 739 C C . LEU A 1 90 ? 11.871 7.813 -9.672 1.00 90.38 90 LEU A C 1
ATOM 741 O O . LEU A 1 90 ? 11.614 8.857 -10.266 1.00 90.38 90 LEU A O 1
ATOM 745 N N . ASP A 1 91 ? 13.108 7.329 -9.569 1.00 89.25 91 ASP A N 1
ATOM 746 C CA . ASP A 1 91 ? 14.244 7.964 -10.229 1.00 89.25 91 ASP A CA 1
ATOM 747 C C . ASP A 1 91 ? 14.330 7.533 -11.704 1.00 89.25 91 ASP A C 1
ATOM 749 O O . ASP A 1 91 ? 14.579 6.373 -12.035 1.00 89.25 91 ASP A O 1
ATOM 753 N N . GLN A 1 92 ? 14.145 8.487 -12.617 1.00 86.19 92 GLN A N 1
ATOM 754 C CA . GLN A 1 92 ? 14.299 8.273 -14.059 1.00 86.19 92 GLN A CA 1
ATOM 755 C C . GLN A 1 92 ? 15.694 8.658 -14.583 1.00 86.19 92 GLN A C 1
ATOM 757 O O . GLN A 1 92 ? 15.889 8.790 -15.795 1.00 86.19 92 GLN A O 1
ATOM 762 N N . SER A 1 93 ? 16.681 8.841 -13.701 1.00 88.56 93 SER A N 1
ATOM 763 C CA . SER A 1 93 ? 18.043 9.202 -14.093 1.00 88.56 93 SER A CA 1
ATOM 764 C C . SER A 1 93 ? 18.721 8.132 -14.959 1.00 88.56 93 SER A C 1
ATOM 766 O O . SER A 1 93 ? 18.446 6.937 -14.875 1.00 88.56 93 SER A O 1
ATOM 768 N N . SER A 1 94 ? 19.708 8.538 -15.767 1.00 86.44 94 SER A N 1
ATOM 769 C CA . SER A 1 94 ? 20.489 7.599 -16.592 1.00 86.44 94 SER A CA 1
ATOM 770 C C . SER A 1 94 ? 21.217 6.524 -15.770 1.00 86.44 94 SER A C 1
ATOM 772 O O . SER A 1 94 ? 21.620 5.501 -16.327 1.00 86.44 94 SER A O 1
ATOM 774 N N . SER A 1 95 ? 21.411 6.738 -14.465 1.00 82.38 95 SER A N 1
ATOM 775 C CA . SER A 1 95 ? 22.105 5.797 -13.584 1.00 82.38 95 SER A CA 1
ATOM 776 C C . SER A 1 95 ? 21.299 4.513 -13.342 1.00 82.38 95 SER A C 1
ATOM 778 O O . SER A 1 95 ? 21.886 3.440 -13.179 1.00 82.38 95 SER A O 1
ATOM 780 N N . THR A 1 96 ? 19.967 4.578 -13.439 1.00 83.56 96 THR A N 1
ATOM 781 C CA . THR A 1 96 ? 19.066 3.430 -13.244 1.00 83.56 96 THR A CA 1
ATOM 782 C C . THR A 1 96 ? 19.022 2.491 -14.457 1.00 83.56 96 THR A C 1
ATOM 784 O O . THR A 1 96 ? 18.526 1.364 -14.374 1.00 83.56 96 THR A O 1
ATOM 787 N N . ALA A 1 97 ? 19.631 2.886 -15.584 1.00 83.75 97 ALA A N 1
ATOM 788 C CA . ALA A 1 97 ? 19.893 1.989 -16.711 1.00 83.75 97 ALA A CA 1
ATOM 789 C C . ALA A 1 97 ? 21.005 0.964 -16.413 1.00 83.75 97 ALA A C 1
ATOM 791 O O . ALA A 1 97 ? 21.172 -0.003 -17.164 1.00 83.75 97 ALA A O 1
ATOM 792 N N . ARG A 1 98 ? 21.761 1.149 -15.318 1.00 83.38 98 ARG A N 1
ATOM 793 C CA . ARG A 1 98 ? 22.760 0.185 -14.854 1.00 83.38 98 ARG A CA 1
ATOM 794 C C . ARG A 1 98 ? 22.106 -1.169 -14.589 1.00 83.38 98 ARG A C 1
ATOM 796 O O . ARG A 1 98 ? 20.997 -1.275 -14.078 1.00 83.38 98 ARG A O 1
ATOM 803 N N . THR A 1 99 ? 22.838 -2.217 -14.928 1.00 81.75 99 THR A N 1
ATOM 804 C CA . THR A 1 99 ? 22.436 -3.604 -14.716 1.00 81.75 99 THR A CA 1
ATOM 805 C C . THR A 1 99 ? 22.981 -4.125 -13.385 1.00 81.75 99 THR A C 1
ATOM 807 O O . THR A 1 99 ? 24.175 -3.971 -13.115 1.00 81.75 99 THR A O 1
ATOM 810 N N . ILE A 1 100 ? 22.126 -4.727 -12.550 1.00 78.00 100 ILE A N 1
ATOM 811 C CA . ILE A 1 100 ? 22.554 -5.408 -11.319 1.00 78.00 100 ILE A CA 1
ATOM 812 C C . ILE A 1 100 ? 23.226 -6.738 -11.683 1.00 78.00 100 ILE A C 1
ATOM 814 O O . ILE A 1 100 ? 22.870 -7.380 -12.672 1.00 78.00 100 ILE A O 1
ATOM 818 N N . GLY A 1 101 ? 24.243 -7.080 -10.885 1.00 64.12 101 GLY A N 1
ATOM 819 C CA . GLY A 1 101 ? 25.241 -8.123 -11.093 1.00 64.12 101 GLY A CA 1
ATOM 820 C C . GLY A 1 101 ? 24.762 -9.367 -11.834 1.00 64.12 101 GLY A C 1
ATOM 821 O O . GLY A 1 101 ? 23.793 -10.021 -11.456 1.00 64.12 101 GLY A O 1
ATOM 822 N N . ARG A 1 102 ? 25.529 -9.725 -12.866 1.00 60.00 102 ARG A N 1
ATOM 823 C CA . ARG A 1 102 ? 25.573 -11.099 -13.361 1.00 60.00 102 ARG A CA 1
ATOM 824 C C . ARG A 1 102 ? 26.080 -11.981 -12.225 1.00 60.00 102 ARG A C 1
ATOM 826 O O . ARG A 1 102 ? 27.044 -11.613 -11.553 1.00 60.00 102 ARG A O 1
ATOM 833 N N . HIS A 1 103 ? 25.490 -13.154 -12.042 1.00 58.03 103 HIS A N 1
ATOM 834 C CA . HIS A 1 103 ? 26.162 -14.184 -11.261 1.00 58.03 103 HIS A CA 1
ATOM 835 C C . HIS A 1 103 ? 27.480 -14.534 -11.991 1.00 58.03 103 HIS A C 1
ATOM 837 O O . HIS A 1 103 ? 27.420 -14.751 -13.201 1.00 58.03 103 HIS A O 1
ATOM 843 N N . PRO A 1 104 ? 28.659 -14.605 -11.339 1.00 63.53 104 PRO A N 1
ATOM 844 C CA . PRO A 1 104 ? 29.930 -14.897 -12.024 1.00 63.53 104 PRO A CA 1
ATOM 845 C C . PRO A 1 104 ? 29.913 -16.212 -12.820 1.00 63.53 104 PRO A C 1
ATOM 847 O O . PRO A 1 104 ? 30.663 -16.379 -13.773 1.00 63.53 104 PRO A O 1
ATOM 850 N N . LEU A 1 105 ? 29.029 -17.132 -12.421 1.00 66.19 105 LEU A N 1
ATOM 851 C CA . LEU A 1 105 ? 28.807 -18.435 -13.054 1.00 66.19 105 LEU A CA 1
ATOM 852 C C . LEU A 1 105 ? 27.617 -18.462 -14.036 1.00 66.19 105 LEU A C 1
ATOM 854 O O . LEU A 1 105 ? 27.320 -19.517 -14.587 1.00 66.19 105 LEU A O 1
ATOM 858 N N . GLN A 1 106 ? 26.898 -17.350 -14.241 1.00 63.50 106 GLN A N 1
ATOM 859 C CA . GLN A 1 106 ? 25.823 -17.294 -15.237 1.00 63.50 106 GLN A CA 1
ATOM 860 C C . GLN A 1 106 ? 26.413 -17.100 -16.641 1.00 63.50 106 GLN A C 1
ATOM 862 O O . GLN A 1 106 ? 27.191 -16.164 -16.842 1.00 63.50 106 GLN A O 1
ATOM 867 N N . PRO A 1 107 ? 26.020 -17.927 -17.628 1.00 60.72 107 PRO A N 1
ATOM 868 C CA . PRO A 1 107 ? 26.418 -17.738 -19.016 1.00 60.72 107 PRO A CA 1
ATOM 869 C C . PRO A 1 107 ? 26.070 -16.330 -19.519 1.00 60.72 107 PRO A C 1
ATOM 871 O O . PRO A 1 107 ? 25.032 -15.766 -19.170 1.00 60.72 107 PRO A O 1
ATOM 874 N N . TYR A 1 108 ? 26.900 -15.783 -20.411 1.00 59.91 108 TYR A N 1
ATOM 875 C CA . TYR A 1 108 ? 26.704 -14.466 -21.040 1.00 59.91 108 TYR A CA 1
ATOM 876 C C . TYR A 1 108 ? 25.424 -14.349 -21.894 1.00 59.91 108 TYR A C 1
ATOM 878 O O . TYR A 1 108 ? 25.170 -13.290 -22.465 1.00 59.91 108 TYR A O 1
ATOM 886 N N . THR A 1 109 ? 24.618 -15.408 -21.973 1.00 61.62 109 THR A N 1
ATOM 887 C CA . THR A 1 109 ? 23.393 -15.508 -22.773 1.00 61.62 109 THR A CA 1
ATOM 888 C C . THR A 1 109 ? 22.243 -14.666 -22.231 1.00 61.62 109 THR A C 1
ATOM 890 O O . THR A 1 109 ? 21.321 -14.362 -22.984 1.00 61.62 109 THR A O 1
ATOM 893 N N . HIS A 1 110 ? 22.292 -14.251 -20.959 1.00 57.38 110 HIS A N 1
ATOM 894 C CA . HIS A 1 110 ? 21.292 -13.359 -20.379 1.00 57.38 110 HIS A CA 1
ATOM 895 C C . HIS A 1 110 ? 21.913 -12.001 -20.027 1.00 57.38 110 HIS A C 1
ATOM 897 O O . HIS A 1 110 ? 22.836 -11.940 -19.205 1.00 57.38 110 HIS A O 1
ATOM 903 N N . PRO A 1 111 ? 21.437 -10.890 -20.624 1.00 65.00 111 PRO A N 1
ATOM 904 C CA . PRO A 1 111 ? 21.736 -9.578 -20.076 1.00 65.00 111 PRO A CA 1
ATOM 905 C C . PRO A 1 111 ? 21.188 -9.539 -18.644 1.00 65.00 111 PRO A C 1
ATOM 907 O O . PRO A 1 111 ? 20.094 -10.036 -18.376 1.00 65.00 111 PRO A O 1
ATOM 910 N N . GLY A 1 112 ? 21.969 -9.006 -17.703 1.00 72.69 112 GLY A N 1
ATOM 911 C CA . GLY A 1 112 ? 21.465 -8.820 -16.345 1.00 72.69 112 GLY A CA 1
ATOM 912 C C . GLY A 1 112 ? 20.284 -7.841 -16.334 1.00 72.69 112 GLY A C 1
ATOM 913 O O . GLY A 1 112 ? 20.007 -7.152 -17.317 1.00 72.69 112 GLY A O 1
ATOM 914 N N . ARG A 1 113 ? 19.598 -7.749 -15.197 1.00 82.69 113 ARG A N 1
ATOM 915 C CA . ARG A 1 113 ? 18.408 -6.902 -15.058 1.00 82.69 113 ARG A CA 1
ATOM 916 C C . ARG A 1 113 ? 18.778 -5.457 -14.747 1.00 82.69 113 ARG A C 1
ATOM 918 O O . ARG A 1 113 ? 19.630 -5.213 -13.888 1.00 82.69 113 ARG A O 1
ATOM 925 N N . ARG A 1 114 ? 18.131 -4.497 -15.413 1.00 87.06 114 ARG A N 1
ATOM 926 C CA . ARG A 1 114 ? 18.353 -3.069 -15.137 1.00 87.06 114 ARG A CA 1
ATOM 927 C C . ARG A 1 114 ? 17.672 -2.659 -13.838 1.00 87.06 114 ARG A C 1
ATOM 929 O O . ARG A 1 114 ? 16.602 -3.172 -13.519 1.00 87.06 114 ARG A O 1
ATOM 936 N N . ILE A 1 115 ? 18.264 -1.707 -13.120 1.00 88.31 115 ILE A N 1
ATOM 937 C CA . ILE A 1 115 ? 17.700 -1.179 -11.868 1.00 88.31 115 ILE A CA 1
ATOM 938 C C . ILE A 1 115 ? 16.277 -0.661 -12.110 1.00 88.31 115 ILE A C 1
ATOM 940 O O . ILE A 1 115 ? 15.353 -1.107 -11.439 1.00 88.31 115 ILE A O 1
ATOM 944 N N . ILE A 1 116 ? 16.071 0.142 -13.158 1.00 89.38 116 ILE A N 1
ATOM 945 C CA . ILE A 1 116 ? 14.748 0.687 -13.499 1.00 89.38 116 ILE A CA 1
ATOM 946 C C . ILE A 1 116 ? 13.691 -0.389 -13.805 1.00 89.38 116 ILE A C 1
ATOM 948 O O . ILE A 1 116 ? 12.498 -0.168 -13.620 1.00 89.38 116 ILE A O 1
ATOM 952 N N . GLU A 1 117 ? 14.090 -1.567 -14.293 1.00 88.81 117 GLU A N 1
ATOM 953 C CA . GLU A 1 117 ? 13.148 -2.673 -14.517 1.00 88.81 117 GLU A CA 1
ATOM 954 C C . GLU A 1 117 ? 12.718 -3.294 -13.193 1.00 88.81 117 GLU A C 1
ATOM 956 O O . GLU A 1 117 ? 11.547 -3.608 -13.016 1.00 88.81 117 GLU A O 1
ATOM 961 N N . ILE A 1 118 ? 13.653 -3.436 -12.253 1.00 89.38 118 ILE A N 1
ATOM 962 C CA . ILE A 1 118 ? 13.375 -3.950 -10.910 1.00 89.38 118 ILE A CA 1
ATOM 963 C C . ILE A 1 118 ? 12.485 -2.967 -10.142 1.00 89.38 118 ILE A C 1
ATOM 965 O O . ILE A 1 118 ? 11.512 -3.391 -9.526 1.00 89.38 118 ILE A O 1
ATOM 969 N N . GLU A 1 119 ? 12.765 -1.665 -10.224 1.00 91.00 119 GLU A N 1
ATOM 970 C CA . GLU A 1 119 ? 11.939 -0.619 -9.608 1.00 91.00 119 GLU A CA 1
ATOM 971 C C . GLU A 1 119 ? 10.506 -0.638 -10.149 1.00 91.00 119 GLU A C 1
ATOM 973 O O . GLU A 1 119 ? 9.548 -0.612 -9.376 1.00 91.00 119 GLU A O 1
ATOM 978 N N . LYS A 1 120 ? 10.344 -0.763 -11.473 1.00 91.25 120 LYS A N 1
ATOM 979 C CA . LYS A 1 120 ? 9.024 -0.887 -12.106 1.00 91.25 120 LYS A CA 1
ATOM 980 C C . LYS A 1 120 ? 8.279 -2.140 -11.662 1.00 91.25 120 LYS A C 1
ATOM 982 O O . LYS A 1 120 ? 7.083 -2.059 -11.399 1.00 91.25 120 LYS A O 1
ATOM 987 N N . GLU A 1 121 ? 8.956 -3.285 -11.566 1.00 92.50 121 GLU A N 1
ATOM 988 C CA . GLU A 1 121 ? 8.324 -4.507 -11.056 1.00 92.50 121 GLU A CA 1
ATOM 989 C C . GLU A 1 121 ? 7.893 -4.346 -9.596 1.00 92.50 121 GLU A C 1
ATOM 991 O O . GLU A 1 121 ? 6.764 -4.684 -9.250 1.00 92.50 121 GLU A O 1
ATOM 996 N N . GLY A 1 122 ? 8.761 -3.779 -8.752 1.00 93.50 122 GLY A N 1
ATOM 997 C CA . GLY A 1 122 ? 8.442 -3.482 -7.357 1.00 93.50 122 GLY A CA 1
ATOM 998 C C . GLY A 1 122 ? 7.223 -2.572 -7.227 1.00 93.50 122 GLY A C 1
ATOM 999 O O . GLY A 1 122 ? 6.364 -2.809 -6.381 1.00 93.50 122 GLY A O 1
ATOM 1000 N N . LEU A 1 123 ? 7.090 -1.586 -8.116 1.00 94.12 123 LEU A N 1
ATOM 1001 C CA . LEU A 1 123 ? 5.929 -0.710 -8.133 1.00 94.12 123 LEU A CA 1
ATOM 1002 C C . LEU A 1 123 ? 4.631 -1.453 -8.477 1.00 94.12 123 LEU A C 1
ATOM 1004 O O . LEU A 1 123 ? 3.615 -1.203 -7.834 1.00 94.12 123 LEU A O 1
ATOM 1008 N N . VAL A 1 124 ? 4.667 -2.391 -9.430 1.00 94.31 124 VAL A N 1
ATOM 1009 C CA . VAL A 1 124 ? 3.511 -3.251 -9.745 1.00 94.31 124 VAL A CA 1
ATOM 1010 C C . VAL A 1 124 ? 3.105 -4.079 -8.521 1.00 94.31 124 VAL A C 1
ATOM 1012 O O . VAL A 1 124 ? 1.923 -4.165 -8.195 1.00 94.31 124 VAL A O 1
ATOM 1015 N N . LEU A 1 125 ? 4.073 -4.650 -7.796 1.00 95.00 125 LEU A N 1
ATOM 1016 C CA . LEU A 1 125 ? 3.792 -5.402 -6.566 1.00 95.00 125 LEU A CA 1
ATOM 1017 C C . LEU A 1 125 ? 3.145 -4.522 -5.492 1.00 95.00 125 LEU A C 1
ATOM 1019 O O . LEU A 1 125 ? 2.180 -4.934 -4.849 1.00 95.00 125 LEU A O 1
ATOM 1023 N N . MET A 1 126 ? 3.655 -3.305 -5.311 1.00 94.38 126 MET A N 1
ATOM 1024 C CA . MET A 1 126 ? 3.110 -2.366 -4.335 1.00 94.38 126 MET A CA 1
ATOM 1025 C C . MET A 1 126 ? 1.723 -1.855 -4.729 1.00 94.38 126 MET A C 1
ATOM 1027 O O . MET A 1 126 ? 0.881 -1.694 -3.847 1.00 94.38 126 MET A O 1
ATOM 1031 N N . SER A 1 127 ? 1.440 -1.652 -6.020 1.00 93.81 127 SER A N 1
ATOM 1032 C CA . SER A 1 127 ? 0.084 -1.296 -6.455 1.00 93.81 127 SER A CA 1
ATOM 1033 C C . SER A 1 127 ? -0.921 -2.400 -6.133 1.00 93.81 127 SER A C 1
ATOM 1035 O O . SER A 1 127 ? -1.977 -2.098 -5.591 1.00 93.81 127 SER A O 1
ATOM 1037 N N . GLU A 1 128 ? -0.570 -3.677 -6.338 1.00 94.62 128 GLU A N 1
ATOM 1038 C CA . GLU A 1 128 ? -1.441 -4.801 -5.945 1.00 94.62 128 GLU A CA 1
ATOM 1039 C C . GLU A 1 128 ? -1.725 -4.816 -4.438 1.00 94.62 128 GLU A C 1
ATOM 1041 O O . GLU A 1 128 ? -2.829 -5.144 -4.000 1.00 94.62 128 GLU A O 1
ATOM 1046 N N . ALA A 1 129 ? -0.714 -4.471 -3.638 1.00 92.50 129 ALA A N 1
ATOM 1047 C CA . ALA A 1 129 ? -0.821 -4.397 -2.189 1.00 92.50 129 ALA A CA 1
ATOM 1048 C C . ALA A 1 129 ? -1.814 -3.313 -1.749 1.00 92.50 129 ALA A C 1
ATOM 1050 O O . ALA A 1 129 ? -2.706 -3.566 -0.940 1.00 92.50 129 ALA A O 1
ATOM 1051 N N . LEU A 1 130 ? -1.663 -2.108 -2.303 1.00 92.69 130 LEU A N 1
ATOM 1052 C CA . LEU A 1 130 ? -2.474 -0.944 -1.951 1.00 92.69 130 LEU A CA 1
ATOM 1053 C C . LEU A 1 130 ? -3.907 -1.073 -2.469 1.00 92.69 130 LEU A C 1
ATOM 1055 O O . LEU A 1 130 ? -4.842 -0.736 -1.741 1.00 92.69 130 LEU A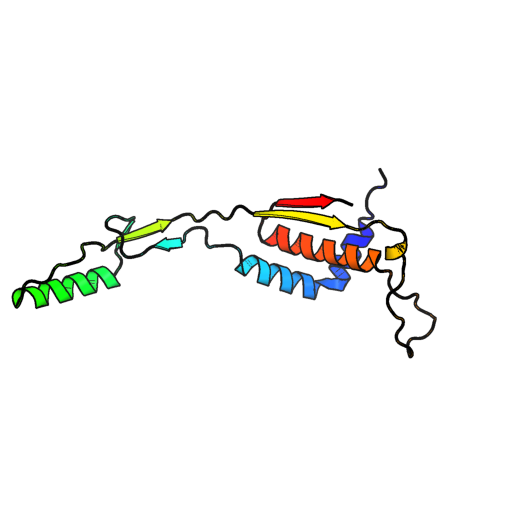 O 1
ATOM 1059 N N . GLU A 1 131 ? -4.096 -1.656 -3.656 1.00 90.56 131 GLU A N 1
ATOM 1060 C CA . GLU A 1 131 ? -5.420 -2.023 -4.170 1.00 90.56 131 GLU A CA 1
ATOM 1061 C C . GLU A 1 131 ? -6.143 -3.009 -3.238 1.00 90.56 131 GLU A C 1
ATOM 1063 O O . GLU A 1 131 ? -7.353 -2.899 -3.044 1.00 90.56 131 GLU A O 1
ATOM 1068 N N . ALA A 1 132 ? -5.424 -3.947 -2.610 1.00 90.19 132 ALA A N 1
ATOM 1069 C CA . ALA A 1 132 ? -6.026 -4.900 -1.677 1.00 90.19 132 ALA A CA 1
ATOM 1070 C C . ALA A 1 132 ? -6.504 -4.259 -0.359 1.00 90.19 132 ALA A C 1
ATOM 1072 O O . ALA A 1 132 ? -7.463 -4.757 0.238 1.00 90.19 132 ALA A O 1
ATOM 1073 N N . VAL A 1 133 ? -5.870 -3.168 0.090 1.00 87.69 133 VAL A N 1
ATOM 1074 C CA . VAL A 1 133 ? -6.302 -2.395 1.275 1.00 87.69 133 VAL A CA 1
ATOM 1075 C C . VAL A 1 133 ? -7.380 -1.372 0.923 1.00 87.69 133 VAL A C 1
ATOM 1077 O O . VAL A 1 133 ? -8.262 -1.111 1.743 1.00 87.69 133 VAL A O 1
ATOM 1080 N N . GLY A 1 134 ? -7.342 -0.842 -0.301 1.00 87.88 134 GLY A N 1
ATOM 1081 C CA . GLY A 1 134 ? -8.182 0.268 -0.750 1.00 87.88 134 GLY A CA 1
ATOM 1082 C C . GLY A 1 134 ? -7.565 1.644 -0.481 1.00 87.88 134 GLY A C 1
ATOM 1083 O O . GLY A 1 134 ? -8.300 2.625 -0.379 1.00 87.88 134 GLY A O 1
ATOM 1084 N N . ASP A 1 135 ? -6.238 1.719 -0.349 1.00 89.81 135 ASP A N 1
ATOM 1085 C CA . ASP A 1 135 ? -5.521 2.980 -0.140 1.00 89.81 135 ASP A CA 1
ATOM 1086 C C . ASP A 1 135 ? -5.313 3.719 -1.469 1.00 89.81 135 ASP A C 1
ATOM 1088 O O . ASP A 1 135 ? -5.002 3.117 -2.499 1.00 89.81 135 ASP A O 1
ATOM 1092 N N . ILE A 1 136 ? -5.441 5.047 -1.442 1.00 91.56 136 ILE A N 1
ATOM 1093 C CA . ILE A 1 136 ? -5.203 5.891 -2.619 1.00 91.56 136 ILE A CA 1
ATOM 1094 C C . ILE A 1 136 ? -3.696 6.029 -2.824 1.00 91.56 136 ILE A C 1
ATOM 1096 O O . ILE A 1 136 ? -2.957 6.284 -1.869 1.00 91.56 136 ILE A O 1
ATOM 1100 N N . TYR A 1 137 ? -3.230 5.921 -4.068 1.00 93.88 137 TYR A N 1
ATOM 1101 C CA . TYR A 1 137 ? -1.821 6.122 -4.376 1.00 93.88 137 TYR A CA 1
ATOM 1102 C C . TYR A 1 137 ? -1.568 6.932 -5.647 1.00 93.88 137 TYR A C 1
ATOM 1104 O O . TYR A 1 137 ? -2.413 7.028 -6.535 1.00 93.88 137 TYR A O 1
ATOM 1112 N N . SER A 1 138 ? -0.375 7.521 -5.717 1.00 95.62 138 SER A N 1
ATOM 1113 C CA . SER A 1 138 ? 0.138 8.245 -6.881 1.00 95.62 138 SER A CA 1
ATOM 1114 C C . SER A 1 138 ? 1.549 7.775 -7.222 1.00 95.62 138 SER A C 1
ATOM 1116 O O . SER A 1 138 ? 2.288 7.311 -6.354 1.00 95.62 138 SER A O 1
ATOM 1118 N N . ILE A 1 139 ? 1.907 7.868 -8.500 1.00 92.88 139 ILE A N 1
ATOM 1119 C CA . ILE A 1 139 ? 3.218 7.482 -9.023 1.00 92.88 139 ILE A CA 1
ATOM 1120 C C . ILE A 1 139 ? 3.766 8.683 -9.777 1.00 92.88 139 ILE A C 1
ATOM 1122 O O . ILE A 1 139 ? 3.150 9.147 -10.735 1.00 92.88 139 ILE A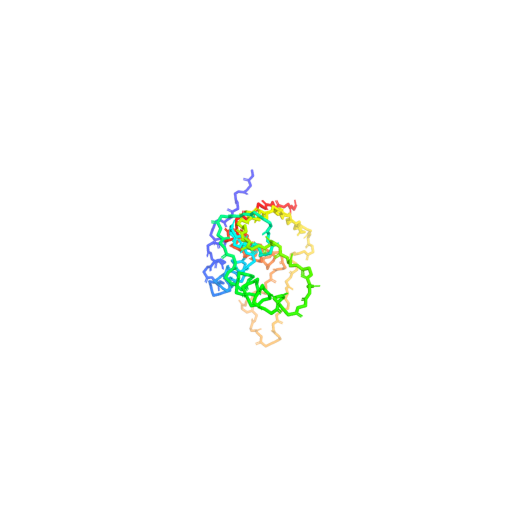 O 1
ATOM 1126 N N . ASN A 1 140 ? 4.924 9.158 -9.342 1.00 91.06 140 ASN A N 1
ATOM 1127 C CA . ASN A 1 140 ? 5.617 10.316 -9.877 1.00 91.06 140 ASN A CA 1
ATOM 1128 C C . ASN A 1 140 ? 7.044 9.904 -10.249 1.00 91.06 140 ASN A C 1
ATOM 1130 O O . ASN A 1 140 ? 7.624 9.031 -9.606 1.00 91.06 140 ASN A O 1
ATOM 1134 N N . GLY A 1 141 ? 7.615 10.518 -11.278 1.00 82.12 141 GLY A N 1
ATOM 1135 C CA . GLY A 1 141 ? 8.996 10.291 -11.697 1.00 82.12 141 GLY A CA 1
ATOM 1136 C C . GLY A 1 141 ? 9.423 11.266 -12.771 1.00 82.12 141 GLY A C 1
ATOM 1137 O O . GLY A 1 141 ? 8.560 12.061 -13.208 1.00 82.12 141 GLY A O 1
#

Radius of gyration: 27.35 Å; chains: 1; bounding box: 56×29×78 Å

pLDDT: mean 82.0, std 12.77, range [38.72, 95.62]

Secondary structure (DSSP, 8-state):
-----HHHHHHHHHHTHHHHHHHHHHHHTTS--SSEEEEEESS-SEE-HHHHHHHHHHHHHTTSS--PPP---EEEEE------EEEEE---SGGGGSBP---TTS-TTSPPPBHHHHHHHHHHHHHHHHHHHT-EEEEE-

Foldseek 3Di:
DPDPDPVLLVVLCVVCVVVLVVLLVVLLVVQDDQWDKDAQALDADAFDPVLVVVQVVVVVVCVPPDDDRRSSGYIYTDGDDDADEEEAEDDPDPQQQDFDDDDPPDPPPDDGDGNNSVVVSVVSSVVSNCVSNVYHYYYHD

Sequence (141 aa):
MKQGDRLFVDQTRDRHRGVISSIRHQFQLLKPDELTRVANELDGEEYDLNAVVDFVLDRRAAKVGGGHQSERLYMKRLRRRREVAVSFLLDQSSSTARTIGRHPLQPYTHPGRRIIEIEKEGLVLMSEALEAVGDIYSING